Protein AF-A0A1S1Q719-F1 (afdb_monomer)

Structure (mmCIF, N/CA/C/O backbone):
data_AF-A0A1S1Q719-F1
#
_entry.id   AF-A0A1S1Q719-F1
#
loop_
_atom_site.group_PDB
_atom_site.id
_atom_site.type_symbol
_atom_site.label_atom_id
_atom_site.label_alt_id
_atom_site.label_comp_id
_atom_site.label_asym_id
_atom_site.label_entity_id
_atom_site.label_seq_id
_atom_site.pdbx_PDB_ins_code
_atom_site.Cartn_x
_atom_site.Cartn_y
_atom_site.Cartn_z
_atom_site.occupancy
_atom_site.B_iso_or_equiv
_atom_site.auth_seq_id
_atom_site.auth_comp_id
_atom_site.auth_asym_id
_atom_site.auth_atom_id
_atom_site.pdbx_PDB_model_num
ATOM 1 N N . MET A 1 1 ? -2.483 21.918 16.284 1.00 33.41 1 MET A N 1
ATOM 2 C CA . MET A 1 1 ? -2.944 20.547 15.978 1.00 33.41 1 MET A CA 1
ATOM 3 C C . MET A 1 1 ? -1.835 19.835 15.218 1.00 33.41 1 MET A C 1
ATOM 5 O O . MET A 1 1 ? -1.551 20.229 14.096 1.00 33.41 1 MET A O 1
ATOM 9 N N . ARG A 1 2 ? -1.130 18.883 15.843 1.00 32.28 2 ARG A N 1
ATOM 10 C CA . ARG A 1 2 ? -0.143 18.047 15.141 1.00 32.28 2 ARG A CA 1
ATOM 11 C C . ARG A 1 2 ? -0.907 16.904 14.478 1.00 32.28 2 ARG A C 1
ATOM 13 O O . ARG A 1 2 ? -1.387 16.027 15.182 1.00 32.28 2 ARG A O 1
ATOM 20 N N . ALA A 1 3 ? -1.009 16.913 13.153 1.00 39.56 3 ALA A N 1
ATOM 21 C CA . ALA A 1 3 ? -1.142 15.655 12.437 1.00 39.56 3 ALA A CA 1
ATOM 22 C C . ALA A 1 3 ? 0.177 14.915 12.681 1.00 39.56 3 ALA A C 1
ATOM 24 O O . ALA A 1 3 ? 1.229 15.369 12.229 1.00 39.56 3 ALA A O 1
ATOM 25 N N . ILE A 1 4 ? 0.152 13.844 13.471 1.00 45.09 4 ILE A N 1
ATOM 26 C CA . ILE A 1 4 ? 1.257 12.886 13.495 1.00 45.09 4 ILE A CA 1
ATOM 27 C C . ILE A 1 4 ? 1.149 12.157 12.153 1.00 45.09 4 ILE A C 1
ATOM 29 O O . ILE A 1 4 ? 0.524 11.112 12.046 1.00 45.09 4 ILE A O 1
ATOM 33 N N . GLY A 1 5 ? 1.634 12.801 11.089 1.00 46.22 5 GLY A N 1
ATOM 34 C CA . GLY A 1 5 ? 1.818 12.148 9.805 1.00 46.22 5 GLY A CA 1
ATOM 35 C C . GLY A 1 5 ? 2.916 11.123 10.011 1.00 46.22 5 GLY A C 1
ATOM 36 O O . GLY A 1 5 ? 4.064 11.498 10.253 1.00 46.22 5 GLY A O 1
ATOM 37 N N . THR A 1 6 ? 2.550 9.848 10.015 1.00 60.09 6 THR A N 1
ATOM 38 C CA . THR A 1 6 ? 3.505 8.746 10.034 1.00 60.09 6 THR A CA 1
ATOM 39 C C . THR A 1 6 ? 4.502 8.937 8.892 1.00 60.09 6 THR A C 1
ATOM 41 O O . THR A 1 6 ? 4.145 9.329 7.779 1.00 60.09 6 THR A O 1
ATOM 44 N N . THR A 1 7 ? 5.786 8.733 9.182 1.00 63.78 7 THR A N 1
ATOM 45 C CA . THR A 1 7 ? 6.840 8.800 8.168 1.00 63.78 7 THR A CA 1
ATOM 46 C C . THR A 1 7 ? 6.535 7.764 7.092 1.00 63.78 7 THR A C 1
ATOM 48 O O . THR A 1 7 ? 6.360 6.588 7.409 1.00 63.78 7 THR A O 1
ATOM 51 N N . ALA A 1 8 ? 6.465 8.191 5.828 1.00 67.00 8 ALA A N 1
ATOM 52 C CA . ALA A 1 8 ? 6.280 7.278 4.705 1.00 67.00 8 ALA A CA 1
ATOM 53 C C . ALA A 1 8 ? 7.333 6.161 4.771 1.00 67.00 8 ALA A C 1
ATOM 55 O O . ALA A 1 8 ? 8.533 6.436 4.836 1.00 67.00 8 ALA A O 1
ATOM 56 N N . THR A 1 9 ? 6.875 4.912 4.796 1.00 81.69 9 THR A N 1
ATOM 57 C CA . THR A 1 9 ? 7.763 3.748 4.773 1.00 81.69 9 THR A CA 1
ATOM 58 C C . THR A 1 9 ? 8.071 3.410 3.322 1.00 81.69 9 THR A C 1
ATOM 60 O O . THR A 1 9 ? 7.162 3.163 2.535 1.00 81.69 9 THR A O 1
ATOM 63 N N . THR A 1 10 ? 9.353 3.425 2.962 1.00 82.94 10 THR A N 1
ATOM 64 C CA . THR A 1 10 ? 9.815 3.074 1.615 1.00 82.94 10 THR A CA 1
ATOM 65 C C . THR A 1 10 ? 10.271 1.622 1.596 1.00 82.94 10 THR A C 1
ATOM 67 O O . THR A 1 10 ? 11.155 1.246 2.366 1.00 82.94 10 THR A O 1
ATOM 70 N N . VAL A 1 11 ? 9.712 0.825 0.687 1.00 83.81 11 VAL A N 1
ATOM 71 C CA . VAL A 1 11 ? 10.103 -0.573 0.462 1.00 83.81 11 VAL A CA 1
ATOM 72 C C . VAL A 1 11 ? 10.667 -0.706 -0.950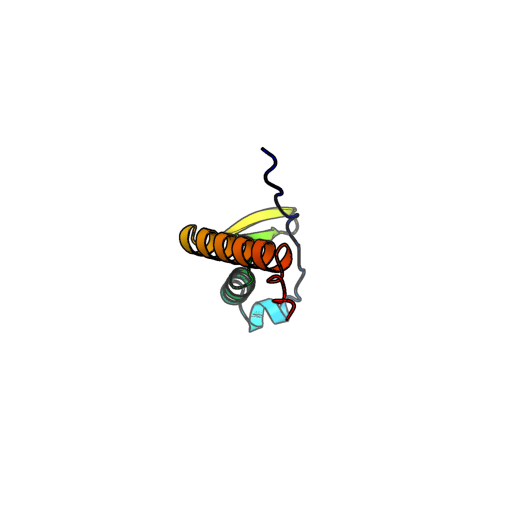 1.00 83.81 11 VAL A C 1
ATOM 74 O O . VAL A 1 11 ? 10.053 -0.247 -1.910 1.00 83.81 11 VAL A O 1
ATOM 77 N N . PHE A 1 12 ? 11.840 -1.330 -1.074 1.00 84.31 12 PHE A N 1
ATOM 78 C CA . PHE A 1 12 ? 12.450 -1.652 -2.364 1.00 84.31 12 PHE A CA 1
ATOM 79 C C . PHE A 1 12 ? 12.196 -3.123 -2.684 1.00 84.31 12 PHE A C 1
ATOM 81 O O . PHE A 1 12 ? 12.591 -3.993 -1.909 1.00 84.31 12 PHE A O 1
ATOM 88 N N . LEU A 1 13 ? 11.554 -3.389 -3.821 1.00 84.31 13 LEU A N 1
ATOM 89 C CA . LEU A 1 13 ? 11.248 -4.741 -4.287 1.00 84.31 13 LEU A CA 1
ATOM 90 C C . LEU A 1 13 ? 12.114 -5.109 -5.503 1.00 84.31 13 LEU A C 1
ATOM 92 O O . LEU A 1 13 ? 12.366 -4.247 -6.352 1.00 84.31 13 LEU A O 1
ATOM 96 N N . PRO A 1 14 ? 12.558 -6.372 -5.631 1.00 88.38 14 PRO A N 1
ATOM 97 C CA . PRO A 1 14 ? 13.201 -6.860 -6.845 1.00 88.38 14 PRO A CA 1
ATOM 98 C C . PRO A 1 14 ? 12.285 -6.725 -8.067 1.00 88.38 14 PRO A C 1
ATOM 100 O O . PRO A 1 14 ? 11.099 -7.043 -8.008 1.00 88.38 14 PRO A O 1
ATOM 103 N N . TRP A 1 15 ? 12.846 -6.339 -9.219 1.00 84.94 15 TRP A N 1
ATOM 104 C CA . TRP A 1 15 ? 12.066 -6.151 -10.451 1.00 84.94 15 TRP A CA 1
ATOM 105 C C . TRP A 1 15 ? 11.296 -7.407 -10.885 1.00 84.94 15 TRP A C 1
ATOM 107 O O . TRP A 1 15 ? 10.191 -7.306 -11.407 1.00 84.94 15 TRP A O 1
ATOM 117 N N . VAL A 1 16 ? 11.851 -8.597 -10.634 1.00 91.31 16 VAL A N 1
ATOM 118 C CA . VAL A 1 16 ? 11.183 -9.867 -10.954 1.00 91.31 16 VAL A CA 1
ATOM 119 C C . VAL A 1 16 ? 9.885 -10.056 -10.163 1.00 91.31 16 VAL A C 1
ATOM 121 O O . VAL A 1 16 ? 8.889 -10.467 -10.744 1.00 91.31 16 VAL A O 1
ATOM 124 N N . GLU A 1 17 ? 9.861 -9.685 -8.882 1.00 87.00 17 GLU A N 1
ATOM 125 C CA . GLU A 1 17 ? 8.657 -9.765 -8.043 1.00 87.00 17 GLU A CA 1
ATOM 126 C C . GLU A 1 17 ? 7.616 -8.732 -8.480 1.00 87.00 17 GLU A C 1
ATOM 128 O O . GLU A 1 17 ? 6.422 -9.023 -8.545 1.00 87.00 17 GLU A O 1
ATOM 133 N N . VAL A 1 18 ? 8.075 -7.533 -8.855 1.00 87.50 18 VAL A N 1
ATOM 134 C CA . VAL A 1 18 ? 7.205 -6.475 -9.386 1.00 87.50 18 VAL A CA 1
ATOM 135 C C . VAL A 1 18 ? 6.527 -6.908 -10.685 1.00 87.50 18 VAL A C 1
ATOM 137 O O . VAL A 1 18 ? 5.347 -6.614 -10.877 1.00 87.50 18 VAL A O 1
ATOM 140 N N . LEU A 1 19 ? 7.247 -7.602 -11.571 1.00 91.00 19 LEU A N 1
ATOM 141 C CA . LEU A 1 19 ? 6.690 -8.123 -12.820 1.00 91.00 19 LEU A CA 1
ATOM 142 C C . LEU A 1 19 ? 5.716 -9.284 -12.599 1.00 91.00 19 LEU A C 1
ATOM 144 O O . LEU A 1 19 ? 4.715 -9.356 -13.308 1.00 91.00 19 LEU A O 1
ATOM 148 N N . ASP A 1 20 ? 6.007 -10.171 -11.648 1.00 92.81 20 ASP A N 1
ATOM 149 C CA . ASP A 1 20 ? 5.185 -11.351 -11.360 1.00 92.81 20 ASP A CA 1
ATOM 150 C C . ASP A 1 20 ? 3.839 -10.972 -10.721 1.00 92.81 20 ASP A C 1
ATOM 152 O O . ASP A 1 20 ? 2.778 -11.408 -11.166 1.00 92.81 20 ASP A O 1
ATOM 156 N N . ILE A 1 21 ? 3.865 -10.087 -9.719 1.00 92.94 21 ILE A N 1
ATOM 157 C CA . ILE A 1 21 ? 2.660 -9.672 -8.984 1.00 92.94 21 ILE A CA 1
ATOM 158 C C . ILE A 1 21 ? 1.932 -8.533 -9.712 1.00 92.94 21 ILE A C 1
ATOM 160 O O . ILE A 1 21 ? 0.699 -8.484 -9.737 1.00 92.94 21 ILE A O 1
ATOM 164 N N . GLY A 1 22 ? 2.691 -7.614 -10.312 1.00 94.38 22 GLY A N 1
ATOM 165 C CA . GLY A 1 22 ? 2.197 -6.397 -10.946 1.00 94.38 22 GLY A CA 1
ATOM 166 C C . GLY A 1 22 ? 2.059 -5.218 -9.974 1.00 94.38 22 GLY A C 1
ATOM 167 O O . GLY A 1 22 ? 1.542 -5.347 -8.863 1.00 94.38 22 GLY A O 1
ATOM 168 N N . LEU A 1 23 ? 2.457 -4.021 -10.429 1.00 91.81 23 LEU A N 1
ATOM 169 C CA . LEU A 1 23 ? 2.457 -2.780 -9.632 1.00 91.81 23 LEU A CA 1
ATOM 170 C C . LEU A 1 23 ? 1.106 -2.454 -8.988 1.00 91.81 23 LEU A C 1
ATOM 172 O O . LEU A 1 23 ? 1.054 -2.003 -7.847 1.00 91.81 23 LEU A O 1
ATOM 176 N N . ARG A 1 24 ? 0.006 -2.674 -9.716 1.00 93.69 24 ARG 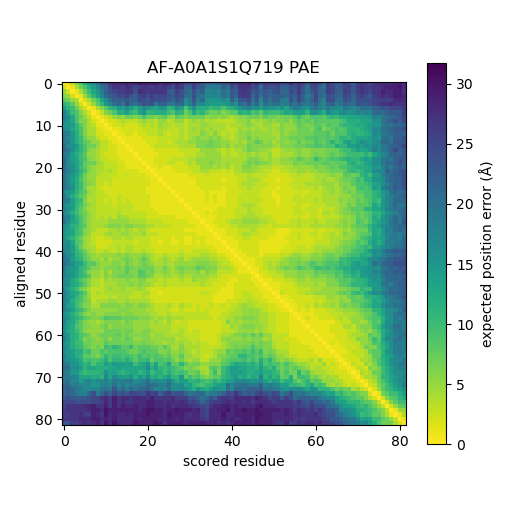A N 1
ATOM 177 C CA . ARG A 1 24 ? -1.334 -2.378 -9.206 1.00 93.69 24 ARG A CA 1
ATOM 178 C C . ARG A 1 24 ? -1.718 -3.296 -8.046 1.00 93.69 24 ARG A C 1
ATOM 180 O O . ARG A 1 24 ? -2.163 -2.796 -7.023 1.00 93.69 24 ARG A O 1
ATOM 187 N N . ASN A 1 25 ? -1.486 -4.599 -8.185 1.00 94.94 25 ASN A N 1
ATOM 188 C CA . ASN A 1 25 ? -1.791 -5.572 -7.138 1.00 94.94 25 ASN A CA 1
ATOM 189 C C . ASN A 1 25 ? -0.934 -5.329 -5.888 1.00 94.94 25 ASN A C 1
ATOM 191 O O . ASN A 1 25 ? -1.450 -5.389 -4.778 1.00 94.94 25 ASN A O 1
ATOM 195 N N . LEU A 1 26 ? 0.351 -4.996 -6.060 1.00 93.38 26 LEU A N 1
ATOM 196 C CA . LEU A 1 26 ? 1.233 -4.616 -4.950 1.00 93.38 26 LEU A CA 1
ATOM 197 C C . LEU A 1 26 ? 0.718 -3.381 -4.204 1.00 93.38 26 LEU A C 1
ATOM 199 O O . LEU A 1 26 ? 0.679 -3.365 -2.977 1.00 93.38 26 LEU A O 1
ATOM 203 N N . ALA A 1 27 ? 0.298 -2.350 -4.939 1.00 93.25 27 ALA A N 1
ATOM 204 C CA . ALA A 1 27 ? -0.239 -1.140 -4.333 1.00 93.25 27 ALA A CA 1
ATOM 205 C C . ALA A 1 27 ? -1.590 -1.383 -3.638 1.00 93.25 27 ALA A C 1
ATOM 207 O O . ALA A 1 27 ? -1.827 -0.823 -2.574 1.00 93.25 27 ALA A O 1
ATOM 208 N N . GLU A 1 28 ? -2.457 -2.232 -4.193 1.00 94.44 28 GLU A N 1
ATOM 209 C CA . GLU A 1 28 ? -3.723 -2.621 -3.557 1.00 94.44 28 GLU A CA 1
ATOM 210 C C . GLU A 1 28 ? -3.491 -3.440 -2.276 1.00 94.44 28 GLU A C 1
ATOM 212 O O . GLU A 1 28 ? -4.156 -3.187 -1.275 1.00 94.44 28 GLU A O 1
ATOM 217 N N . GLN A 1 29 ? -2.504 -4.344 -2.259 1.00 93.19 29 GLN A N 1
ATOM 218 C CA . GLN A 1 29 ? -2.094 -5.063 -1.044 1.00 93.19 29 GLN A CA 1
ATOM 219 C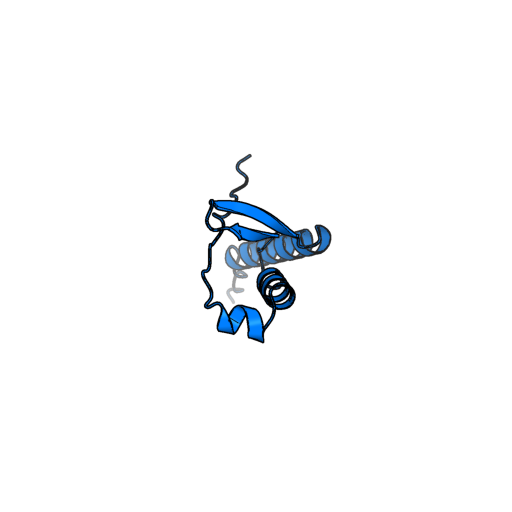 C . GLN A 1 29 ? -1.554 -4.108 0.023 1.00 93.19 29 GLN A C 1
ATOM 221 O O . GLN A 1 29 ? -1.980 -4.172 1.170 1.00 93.19 29 GLN A O 1
ATOM 226 N N . ALA A 1 30 ? -0.676 -3.176 -0.358 1.00 91.75 30 ALA A N 1
ATOM 227 C CA . ALA A 1 30 ? -0.157 -2.175 0.569 1.00 91.75 30 ALA A CA 1
ATOM 228 C C . ALA A 1 30 ? -1.262 -1.246 1.099 1.00 91.75 30 ALA A C 1
ATOM 230 O O . ALA A 1 30 ? -1.230 -0.857 2.260 1.00 91.75 30 ALA A O 1
ATOM 231 N N . LEU A 1 31 ? -2.258 -0.901 0.276 1.00 92.81 31 LEU A N 1
ATOM 232 C CA . LEU A 1 31 ? -3.422 -0.143 0.731 1.00 92.81 31 LEU A CA 1
ATOM 233 C C . LEU A 1 31 ? -4.338 -0.958 1.640 1.00 92.81 31 LEU A C 1
ATOM 235 O O . LEU A 1 31 ? -5.018 -0.357 2.456 1.00 92.81 31 LEU A O 1
ATOM 239 N N . ALA A 1 32 ? -4.388 -2.284 1.534 1.00 91.50 32 ALA A N 1
ATOM 240 C CA . ALA A 1 32 ? -5.195 -3.096 2.442 1.00 91.50 32 ALA A CA 1
ATOM 241 C C . ALA A 1 32 ? -4.674 -3.059 3.891 1.00 91.50 32 ALA A C 1
ATOM 243 O O . ALA A 1 32 ? -5.432 -3.349 4.814 1.00 91.50 32 ALA A O 1
ATOM 244 N N . GLU A 1 33 ? -3.414 -2.666 4.100 1.00 89.44 33 GLU A N 1
ATOM 245 C CA . GLU A 1 33 ? -2.840 -2.511 5.434 1.00 89.44 33 GLU A CA 1
ATOM 246 C C . GLU A 1 33 ? -3.522 -1.363 6.211 1.00 89.44 33 GLU A C 1
ATOM 248 O O . GLU A 1 33 ? -3.670 -0.243 5.686 1.00 89.44 33 GLU A O 1
ATOM 253 N N . PRO A 1 34 ? -3.927 -1.599 7.475 1.00 87.06 34 PRO A N 1
ATOM 254 C CA . PRO A 1 34 ? -4.511 -0.570 8.325 1.00 87.06 34 PRO A CA 1
ATOM 255 C C . PRO A 1 34 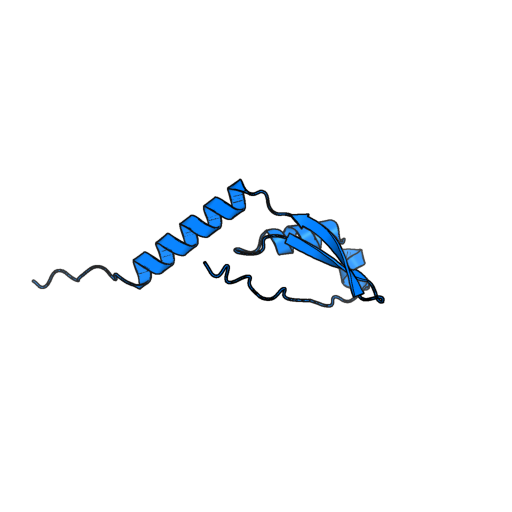? -3.574 0.627 8.504 1.00 87.06 34 PRO A C 1
ATOM 257 O O . PRO A 1 34 ? -2.379 0.484 8.766 1.00 87.06 34 PRO A O 1
ATOM 260 N N . GLY A 1 35 ? -4.119 1.836 8.371 1.00 85.94 35 GLY A N 1
ATOM 261 C CA . GLY A 1 35 ? -3.347 3.070 8.550 1.00 85.94 35 GLY A CA 1
ATOM 262 C C . GLY A 1 35 ? -2.508 3.489 7.337 1.00 85.94 35 GLY A C 1
ATOM 263 O O . GLY A 1 35 ? -1.939 4.586 7.347 1.00 85.94 35 GLY A O 1
ATOM 264 N N . VAL A 1 36 ? -2.473 2.695 6.260 1.00 90.00 36 VAL A N 1
ATOM 265 C CA . VAL A 1 36 ? -1.913 3.135 4.976 1.00 90.00 36 VAL A CA 1
ATOM 266 C C . VAL A 1 36 ? -2.955 3.956 4.217 1.00 90.00 36 VAL A C 1
ATOM 268 O O . VAL A 1 36 ? -4.009 3.462 3.824 1.00 90.00 36 VAL A O 1
ATOM 271 N N . ALA A 1 37 ? -2.655 5.237 3.994 1.00 91.88 37 ALA A N 1
ATOM 272 C CA . ALA A 1 37 ? -3.558 6.164 3.307 1.00 91.88 37 ALA A CA 1
ATOM 273 C C . ALA A 1 37 ? -3.335 6.245 1.793 1.00 91.88 37 ALA A C 1
ATOM 275 O O . ALA A 1 37 ? -4.274 6.490 1.036 1.00 91.88 37 ALA A O 1
ATOM 276 N N . SER A 1 38 ? -2.098 6.061 1.344 1.00 92.94 38 SER A N 1
ATOM 277 C CA . SER A 1 38 ? -1.723 6.192 -0.061 1.00 92.94 38 SER A CA 1
ATOM 278 C C . SER A 1 38 ? -0.441 5.435 -0.364 1.00 92.94 38 SER A C 1
ATOM 280 O O . SER A 1 38 ? 0.426 5.299 0.499 1.00 92.94 38 SER A O 1
ATOM 282 N N . VAL A 1 39 ? -0.301 5.020 -1.618 1.00 93.69 39 VAL A N 1
ATOM 283 C CA . VAL A 1 39 ? 0.917 4.431 -2.171 1.00 93.69 39 VAL A CA 1
ATOM 284 C C . VAL A 1 39 ? 1.479 5.380 -3.219 1.00 93.69 39 VAL A C 1
ATOM 286 O O . VAL A 1 39 ? 0.768 5.850 -4.113 1.00 93.69 39 VAL A O 1
ATOM 289 N N . GLU A 1 40 ? 2.774 5.648 -3.112 1.00 93.88 40 GLU A N 1
ATOM 290 C CA . GLU A 1 40 ? 3.518 6.483 -4.045 1.00 93.88 40 GLU A CA 1
ATOM 291 C C . GLU A 1 40 ? 4.631 5.668 -4.701 1.00 93.88 40 GLU A C 1
ATOM 293 O O . GLU A 1 40 ? 5.290 4.861 -4.044 1.00 93.88 40 GLU A O 1
ATOM 298 N N . LEU A 1 41 ? 4.860 5.899 -5.992 1.00 90.25 41 LEU A N 1
ATOM 299 C CA . LEU A 1 41 ? 6.004 5.346 -6.709 1.00 90.25 41 LEU A CA 1
ATOM 300 C C . LEU A 1 41 ? 7.159 6.345 -6.664 1.00 90.25 41 LEU A C 1
ATOM 302 O O . LEU A 1 41 ? 6.955 7.549 -6.846 1.00 90.25 41 LEU A O 1
ATOM 306 N N . LEU A 1 42 ? 8.361 5.826 -6.427 1.00 88.56 42 LEU A N 1
ATOM 307 C CA . LEU A 1 42 ? 9.601 6.590 -6.428 1.00 88.56 42 LEU A CA 1
ATOM 308 C C . LEU A 1 42 ? 10.426 6.188 -7.653 1.00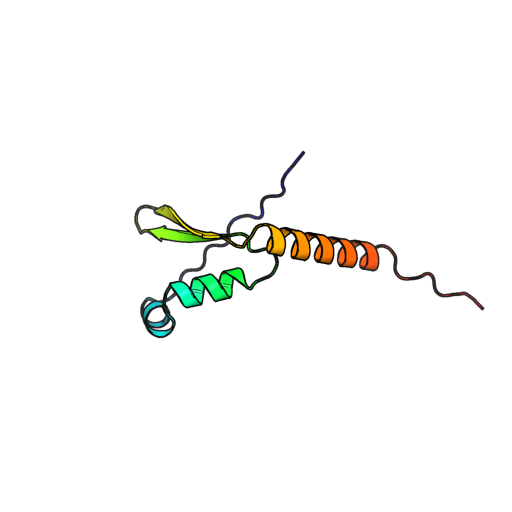 88.56 42 LEU A C 1
ATOM 310 O O . LEU A 1 42 ? 10.683 5.001 -7.846 1.00 88.56 42 LEU A O 1
ATOM 314 N N . ASP A 1 43 ? 10.830 7.160 -8.467 1.00 83.44 43 ASP A N 1
ATOM 315 C CA . ASP A 1 43 ? 11.776 6.920 -9.561 1.00 83.44 43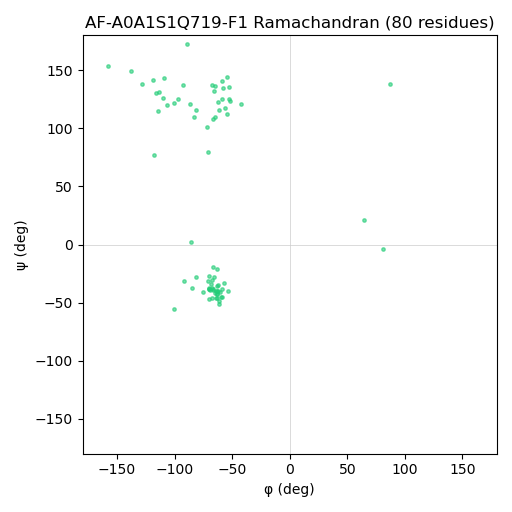 ASP A CA 1
ATOM 316 C C . ASP A 1 43 ? 13.239 7.096 -9.104 1.00 83.44 43 ASP A C 1
ATOM 318 O O . ASP A 1 43 ? 13.523 7.553 -7.991 1.00 83.44 43 ASP A O 1
ATOM 322 N N . ASP A 1 44 ? 14.189 6.760 -9.980 1.00 84.06 44 ASP A N 1
ATOM 323 C CA . ASP A 1 44 ? 15.629 6.897 -9.711 1.00 84.06 44 ASP A CA 1
ATOM 324 C C . ASP A 1 44 ? 16.069 8.360 -9.502 1.00 84.06 44 ASP A C 1
ATOM 326 O O . ASP A 1 44 ? 17.091 8.635 -8.867 1.00 84.06 44 ASP A O 1
ATOM 330 N N . CYS A 1 45 ? 15.283 9.321 -9.995 1.00 88.81 45 CYS A N 1
ATOM 331 C CA . CYS A 1 45 ? 15.473 10.753 -9.772 1.00 88.81 45 CYS A CA 1
ATOM 332 C C . CYS A 1 45 ? 14.826 11.247 -8.465 1.00 88.81 45 CYS A C 1
ATOM 334 O O . CYS A 1 45 ? 14.926 12.435 -8.147 1.00 88.81 45 CYS A O 1
ATOM 336 N N . ARG A 1 46 ? 14.220 10.347 -7.679 1.00 84.69 46 ARG A N 1
ATOM 337 C CA . ARG A 1 46 ? 13.462 10.616 -6.448 1.00 84.69 46 ARG A CA 1
ATOM 338 C C . ARG A 1 46 ? 12.192 11.443 -6.654 1.00 84.69 46 ARG A C 1
ATOM 340 O O . ARG A 1 46 ? 11.690 12.036 -5.694 1.00 84.69 46 ARG A O 1
ATOM 347 N N . SER A 1 47 ? 11.649 11.473 -7.865 1.00 86.81 47 SER A N 1
ATOM 348 C CA . SER A 1 47 ? 10.299 11.979 -8.094 1.00 86.81 47 SER A CA 1
ATOM 349 C C . SER A 1 47 ? 9.304 11.067 -7.388 1.00 86.81 47 SER A C 1
ATOM 351 O O . SER A 1 47 ? 9.416 9.844 -7.448 1.00 86.81 47 SER A O 1
ATOM 353 N N . ARG A 1 48 ? 8.327 11.675 -6.714 1.00 90.62 48 ARG A N 1
ATOM 354 C CA . ARG A 1 48 ? 7.258 10.972 -6.002 1.00 90.62 48 ARG A CA 1
ATOM 355 C C . ARG A 1 48 ? 5.967 11.115 -6.788 1.00 90.62 48 ARG A C 1
ATOM 357 O O . ARG A 1 48 ? 5.508 12.234 -7.013 1.00 90.62 48 ARG A O 1
ATOM 364 N N . ILE A 1 49 ? 5.398 9.992 -7.208 1.00 90.06 49 ILE A N 1
ATOM 365 C CA . ILE A 1 49 ? 4.159 9.954 -7.985 1.00 90.06 49 ILE A CA 1
ATOM 366 C C . ILE A 1 49 ? 3.094 9.278 -7.132 1.00 90.06 49 ILE A C 1
ATOM 368 O O . ILE A 1 49 ? 3.208 8.091 -6.832 1.00 90.06 49 ILE A O 1
ATOM 372 N N . LEU A 1 50 ? 2.051 10.024 -6.760 1.00 93.31 50 LEU A N 1
ATOM 373 C CA . LEU A 1 50 ? 0.873 9.450 -6.114 1.00 93.31 50 LEU A CA 1
ATOM 374 C C . LEU A 1 50 ? 0.221 8.453 -7.072 1.00 93.31 50 LEU A C 1
ATOM 376 O O . LEU A 1 50 ? -0.240 8.840 -8.145 1.00 93.31 50 LEU A O 1
ATOM 380 N N . PHE A 1 51 ? 0.215 7.179 -6.689 1.00 94.62 51 PHE A N 1
ATOM 381 C CA . PHE A 1 51 ? -0.240 6.101 -7.556 1.00 94.62 51 PHE A CA 1
ATOM 382 C C . PHE A 1 51 ? -1.659 5.671 -7.211 1.00 94.62 51 PHE A C 1
ATOM 384 O O . PHE A 1 51 ? -2.535 5.724 -8.071 1.00 94.62 51 PHE A O 1
ATOM 391 N N . LEU A 1 52 ? -1.900 5.308 -5.950 1.00 95.50 52 LEU A N 1
ATOM 392 C CA . LEU A 1 52 ? -3.228 4.976 -5.441 1.00 95.50 52 LEU A CA 1
ATOM 393 C C . LEU A 1 52 ? -3.441 5.595 -4.059 1.00 95.50 52 LEU A C 1
ATOM 395 O O . LEU A 1 52 ? -2.509 5.723 -3.264 1.00 95.50 52 LEU A O 1
ATOM 399 N N . THR A 1 53 ? -4.693 5.923 -3.764 1.00 95.81 53 THR A N 1
ATOM 400 C CA . THR A 1 53 ? -5.121 6.484 -2.480 1.00 95.81 53 THR A CA 1
ATOM 401 C C . THR A 1 53 ? -6.284 5.663 -1.956 1.00 95.81 53 THR A C 1
ATOM 403 O O . THR A 1 53 ? -7.185 5.311 -2.722 1.00 95.81 53 THR A O 1
ATOM 406 N N . LYS A 1 54 ? -6.282 5.374 -0.654 1.00 93.38 54 LYS A N 1
ATOM 407 C CA . LYS A 1 54 ? -7.418 4.736 0.006 1.00 93.38 54 LYS A CA 1
ATOM 408 C C . LYS A 1 54 ? -8.607 5.713 0.027 1.00 93.38 54 LYS A C 1
ATOM 410 O O . LYS A 1 54 ? -8.403 6.901 0.301 1.00 93.38 54 LYS A O 1
ATOM 415 N N . PRO A 1 55 ? -9.838 5.255 -0.254 1.00 92.94 55 PRO A N 1
ATOM 416 C CA . PRO A 1 55 ? -11.028 6.083 -0.104 1.00 92.94 55 PRO A CA 1
ATOM 417 C C . PRO A 1 55 ? -11.144 6.676 1.310 1.00 92.94 55 PRO A C 1
ATOM 419 O O . PRO A 1 55 ? -10.747 6.063 2.304 1.00 92.94 55 PRO A O 1
ATOM 422 N N . ALA A 1 56 ? -11.648 7.908 1.398 1.00 88.81 56 ALA A N 1
ATOM 423 C CA . ALA A 1 56 ? -11.652 8.673 2.646 1.00 88.81 56 ALA A CA 1
ATOM 424 C C . ALA A 1 56 ? -12.586 8.084 3.717 1.00 88.81 56 ALA A C 1
ATOM 426 O O . ALA A 1 56 ? -12.304 8.214 4.906 1.00 88.81 56 ALA A O 1
ATOM 427 N N . ASP A 1 57 ? -13.670 7.451 3.282 1.00 91.50 57 ASP A N 1
ATOM 428 C CA . ASP A 1 57 ? -14.627 6.694 4.086 1.00 91.50 57 ASP A CA 1
ATOM 429 C C . ASP A 1 57 ? -13.955 5.502 4.773 1.00 91.50 57 ASP A C 1
ATOM 431 O O . ASP A 1 57 ? -13.974 5.428 6.000 1.00 91.50 57 ASP A O 1
ATOM 435 N N . VAL A 1 58 ? -13.231 4.668 4.021 1.00 89.88 58 VAL A N 1
ATOM 436 C CA . VAL A 1 58 ? -12.492 3.523 4.585 1.00 89.88 58 VAL A CA 1
ATOM 437 C C . VAL A 1 58 ? -11.439 3.993 5.598 1.00 89.88 58 VAL A C 1
ATOM 439 O O . VAL A 1 58 ? -11.305 3.435 6.684 1.00 89.88 58 VAL A O 1
ATOM 442 N N . LEU A 1 59 ? -10.726 5.086 5.300 1.00 88.06 59 LEU A N 1
ATOM 443 C CA . LEU A 1 59 ? -9.759 5.668 6.240 1.00 88.06 59 LEU A CA 1
ATOM 444 C C . LEU A 1 59 ? -10.393 6.245 7.509 1.00 88.06 59 LEU A C 1
ATOM 446 O O . LEU A 1 59 ? -9.698 6.400 8.515 1.00 88.06 59 LEU A O 1
ATOM 450 N N . ALA A 1 60 ? -11.646 6.690 7.450 1.00 86.88 60 ALA A N 1
ATOM 451 C CA . ALA A 1 60 ? -12.354 7.189 8.622 1.00 86.88 60 ALA A CA 1
ATOM 452 C C . ALA A 1 60 ? -12.782 6.025 9.523 1.00 86.88 60 ALA A C 1
ATOM 454 O O . ALA A 1 60 ? -12.606 6.114 10.737 1.00 86.88 60 ALA A O 1
ATOM 455 N N . GLU A 1 61 ? -13.256 4.931 8.926 1.00 88.75 61 GLU A N 1
ATOM 456 C CA . GLU A 1 61 ? -13.617 3.699 9.634 1.00 88.75 61 GLU A CA 1
ATOM 457 C C . GLU A 1 61 ? -12.412 3.083 10.356 1.00 88.75 61 GLU A C 1
ATOM 459 O O . GLU A 1 61 ? -12.485 2.839 11.559 1.00 88.75 61 GLU A O 1
ATOM 464 N N . GLU A 1 62 ? -11.268 2.933 9.679 1.00 89.38 62 GLU A N 1
ATOM 465 C CA . GLU A 1 62 ? -10.038 2.410 10.302 1.00 89.38 62 GLU A CA 1
ATOM 466 C C . GLU A 1 62 ? -9.573 3.264 11.489 1.00 89.38 62 GLU A C 1
ATOM 468 O O . GLU A 1 62 ? -9.112 2.745 12.505 1.00 89.38 62 GLU A O 1
ATOM 473 N N . ARG A 1 63 ? -9.709 4.591 11.381 1.00 86.25 63 ARG A N 1
ATOM 474 C CA . ARG A 1 63 ? -9.342 5.511 12.464 1.00 86.25 63 ARG A CA 1
ATOM 475 C C . ARG A 1 63 ? -10.281 5.410 13.657 1.00 86.25 63 ARG A C 1
ATOM 477 O O . ARG A 1 63 ? -9.806 5.504 14.785 1.00 86.25 63 ARG A O 1
ATOM 484 N N . ALA A 1 64 ? -11.579 5.243 13.418 1.00 86.69 64 ALA A N 1
ATOM 485 C CA . ALA A 1 64 ? -12.546 5.038 14.489 1.00 86.69 64 ALA A CA 1
ATOM 486 C C . ALA A 1 64 ? -12.266 3.721 15.229 1.00 86.69 64 ALA A C 1
ATOM 488 O O . ALA 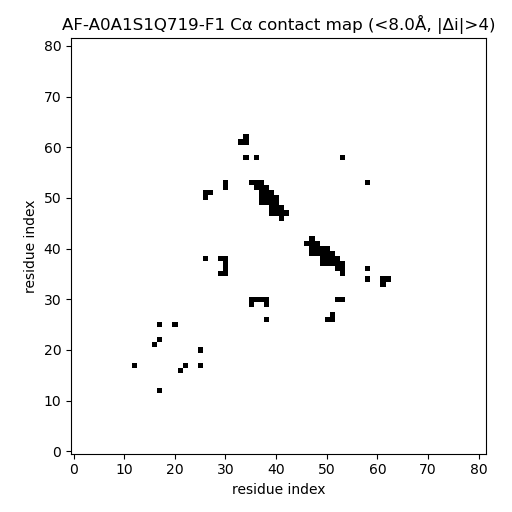A 1 64 ? -12.165 3.728 16.453 1.00 86.69 64 ALA A O 1
ATOM 489 N N . ALA A 1 65 ? -12.027 2.632 14.491 1.00 85.38 65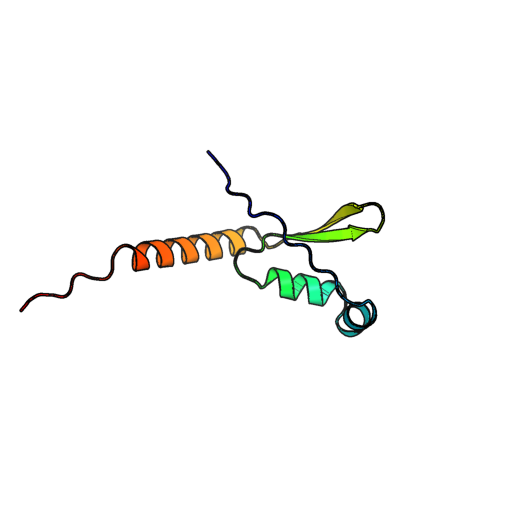 ALA A N 1
ATOM 490 C CA . ALA A 1 65 ? -11.686 1.334 15.071 1.00 85.38 65 ALA A CA 1
ATOM 491 C C . ALA A 1 65 ? -10.411 1.397 15.934 1.00 85.38 65 ALA A C 1
ATOM 493 O O . ALA A 1 65 ? -10.410 0.934 17.072 1.00 85.38 65 ALA A O 1
ATOM 494 N N . ALA A 1 66 ? -9.354 2.055 15.447 1.00 83.25 66 ALA A N 1
ATOM 495 C CA . ALA A 1 66 ? -8.117 2.223 16.212 1.00 83.25 66 ALA A CA 1
ATOM 496 C C . ALA A 1 66 ? -8.319 3.023 17.518 1.00 83.25 66 ALA A C 1
ATOM 498 O O . ALA A 1 66 ? -7.684 2.731 18.528 1.00 83.25 66 ALA A O 1
ATOM 499 N N . GLN A 1 67 ? -9.217 4.017 17.520 1.00 81.69 67 GLN A N 1
ATOM 500 C CA . GLN A 1 67 ? -9.549 4.785 18.726 1.00 81.69 67 GLN A CA 1
ATOM 501 C C . GLN A 1 67 ? -10.337 3.965 19.750 1.00 81.69 67 GLN A C 1
ATOM 503 O O . GLN A 1 67 ? -10.130 4.135 20.950 1.00 81.69 67 GLN A O 1
ATOM 508 N N . GLU A 1 68 ? -11.241 3.095 19.299 1.00 77.81 68 GLU A N 1
ATOM 509 C CA . GLU A 1 68 ? -11.986 2.194 20.183 1.00 77.81 68 GLU A CA 1
ATOM 510 C C . GLU A 1 68 ? -11.054 1.181 20.860 1.00 77.81 68 GLU A C 1
ATOM 512 O O . GLU A 1 68 ? -11.169 0.953 22.066 1.00 77.81 68 GLU A O 1
ATOM 517 N N . GLU A 1 69 ? -10.088 0.628 20.122 1.00 73.88 69 GLU A N 1
ATOM 518 C CA . GLU A 1 69 ? -9.072 -0.275 20.675 1.00 73.88 69 GLU A CA 1
ATOM 519 C C . GLU A 1 69 ? -8.173 0.420 21.708 1.00 73.88 69 GLU A C 1
ATOM 521 O O . GLU A 1 69 ? -7.918 -0.140 22.776 1.00 73.88 69 GLU A O 1
ATOM 526 N N . GLU A 1 70 ? -7.734 1.654 21.434 1.00 72.38 70 GLU A N 1
ATOM 527 C CA . GLU A 1 70 ? -6.926 2.449 22.369 1.00 72.38 70 GLU A CA 1
ATOM 528 C C . GLU A 1 70 ? -7.702 2.753 23.664 1.00 72.38 70 GLU A C 1
ATOM 530 O O . GLU A 1 70 ? -7.180 2.569 24.765 1.00 72.38 70 GLU A O 1
ATOM 535 N N . GLN A 1 71 ? -8.984 3.113 23.554 1.00 68.25 71 GLN A N 1
ATOM 536 C CA . GLN A 1 71 ? -9.853 3.361 24.710 1.00 68.25 71 GLN A CA 1
ATOM 537 C C . GLN A 1 71 ? -10.139 2.090 25.521 1.00 68.25 71 GLN A C 1
ATOM 539 O O . GLN A 1 71 ? -10.174 2.135 26.754 1.00 68.25 71 GLN A O 1
ATOM 544 N N . ALA A 1 72 ? -10.328 0.950 24.852 1.00 68.31 72 ALA A N 1
ATOM 545 C CA . ALA A 1 72 ? -10.522 -0.340 25.508 1.00 68.31 72 ALA A CA 1
ATOM 546 C C . ALA A 1 72 ? -9.250 -0.824 26.227 1.00 68.31 72 ALA A C 1
ATOM 548 O O . ALA A 1 72 ? -9.341 -1.444 27.289 1.00 68.31 72 ALA A O 1
ATOM 549 N N . ALA A 1 73 ? -8.068 -0.520 25.684 1.00 68.81 73 ALA A N 1
ATOM 550 C CA . ALA A 1 73 ? -6.789 -0.813 26.324 1.00 68.81 73 ALA A CA 1
ATOM 551 C C . ALA A 1 73 ? -6.514 0.086 27.547 1.00 68.81 73 ALA A C 1
ATOM 553 O O . ALA A 1 73 ? -5.875 -0.363 28.500 1.00 68.81 73 ALA A O 1
ATOM 554 N N . GLU A 1 74 ? -7.006 1.330 27.546 1.00 62.62 74 GLU A N 1
ATOM 555 C CA . GLU A 1 74 ? -6.824 2.287 28.648 1.00 62.62 74 GLU A CA 1
ATOM 556 C C . GLU A 1 74 ? -7.819 2.074 29.811 1.00 62.62 74 GLU A C 1
ATOM 558 O O . GLU A 1 74 ? -7.478 2.323 30.969 1.00 62.62 74 GLU A O 1
ATOM 563 N N . HIS A 1 75 ? -9.014 1.533 29.543 1.00 57.34 75 HIS A N 1
ATOM 564 C CA . HIS A 1 75 ? -9.986 1.110 30.561 1.00 57.34 75 HIS A CA 1
ATOM 565 C C . HIS A 1 75 ? -10.264 -0.404 30.493 1.00 57.34 75 HIS A C 1
ATOM 567 O O . HIS A 1 75 ? -11.340 -0.817 30.044 1.00 57.34 75 HIS A O 1
ATOM 573 N N . PRO A 1 76 ? -9.361 -1.268 30.997 1.00 54.50 76 PRO A N 1
ATOM 574 C CA . PRO A 1 76 ? -9.731 -2.652 31.245 1.00 54.50 76 PRO A CA 1
ATOM 575 C C . PRO A 1 76 ? -10.846 -2.652 32.297 1.00 54.50 76 PRO A C 1
ATOM 577 O O . PRO A 1 76 ? -10.696 -2.076 33.376 1.00 54.50 76 PRO A O 1
ATOM 580 N N . ALA A 1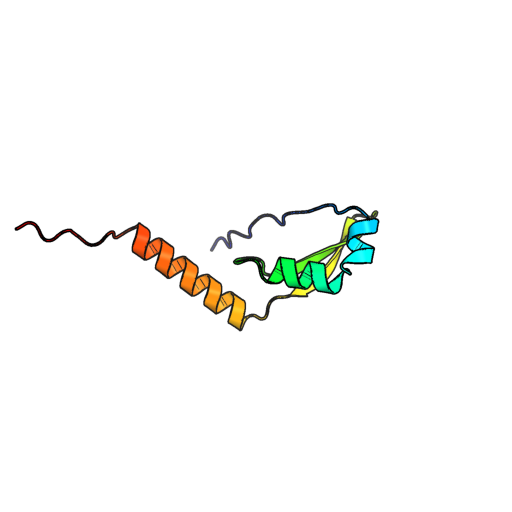 77 ? -11.989 -3.244 31.945 1.00 58.03 77 ALA A N 1
ATOM 581 C CA . ALA A 1 77 ? -13.175 -3.318 32.786 1.00 58.03 77 ALA A CA 1
ATOM 582 C C . ALA A 1 77 ? -12.800 -3.637 34.242 1.00 58.03 77 ALA A C 1
ATOM 584 O O . ALA A 1 77 ? -12.175 -4.661 34.516 1.00 58.03 77 ALA A O 1
ATOM 585 N N . ALA A 1 78 ? -13.176 -2.744 35.162 1.00 56.59 78 ALA A N 1
ATOM 586 C CA . ALA A 1 78 ? -13.009 -2.959 36.589 1.00 56.59 78 ALA A CA 1
ATOM 587 C C . ALA A 1 78 ? -13.678 -4.286 36.970 1.00 56.59 78 ALA A C 1
ATOM 589 O O . ALA A 1 78 ? -14.899 -4.435 36.882 1.00 56.59 78 ALA A O 1
ATOM 590 N N . GLU A 1 79 ? -12.854 -5.259 37.349 1.00 56.19 79 GLU A N 1
ATOM 591 C CA . GLU A 1 79 ? -13.280 -6.541 37.890 1.00 56.19 79 GLU A CA 1
ATOM 592 C C . GLU A 1 79 ? -14.235 -6.280 39.070 1.00 56.19 79 GLU A C 1
ATOM 594 O O . GLU A 1 79 ? -13.879 -5.524 39.982 1.00 56.19 79 GLU A O 1
ATOM 599 N N . PRO A 1 80 ? -15.464 -6.832 39.081 1.00 53.19 80 PRO A N 1
ATOM 600 C CA . PRO A 1 80 ? -16.360 -6.632 40.205 1.00 53.19 80 PRO A CA 1
ATOM 601 C C . PRO A 1 80 ? -15.818 -7.438 41.386 1.00 53.19 80 PRO A C 1
ATOM 603 O O . PRO A 1 80 ? -15.988 -8.658 41.453 1.00 53.19 80 PRO A O 1
ATOM 606 N N . ALA A 1 81 ? -15.148 -6.744 42.308 1.00 56.72 81 ALA A N 1
ATOM 607 C CA . ALA A 1 81 ? -14.755 -7.293 43.597 1.00 56.72 81 ALA A CA 1
ATOM 608 C C . ALA A 1 81 ? -16.011 -7.816 44.314 1.00 56.72 81 ALA A C 1
ATOM 610 O O . ALA A 1 81 ? -16.955 -7.062 44.563 1.00 56.72 81 ALA A O 1
ATOM 611 N N . ARG A 1 82 ? -16.030 -9.129 44.558 1.00 59.12 82 ARG A N 1
ATOM 612 C CA . ARG A 1 82 ? -17.060 -9.828 45.334 1.00 59.12 82 ARG A CA 1
ATOM 613 C C . ARG A 1 82 ? -16.865 -9.625 46.828 1.00 59.12 82 ARG A C 1
ATOM 615 O O . ARG A 1 82 ? -15.691 -9.589 47.258 1.00 59.12 82 ARG A O 1
#

Solvent-accessible surface area (backbone atoms only — not comparable to full-atom values): 5371 Å² total; per-residue (Å²): 135,83,79,83,72,74,77,84,82,86,83,90,75,60,68,69,57,44,66,72,66,30,68,66,55,52,45,52,55,55,47,68,40,87,91,41,57,63,40,66,49,72,51,98,87,66,51,78,41,85,70,50,68,54,58,68,67,62,57,48,52,55,51,51,52,54,50,52,53,53,51,48,69,74,54,66,78,79,74,80,82,127

Radius of gyration: 18.28 Å; Cα contacts (8 Å, |Δi|>4): 48; chains: 1; bounding box: 33×32×58 Å

Foldseek 3Di:
DDPPPPDDDDDDDDPVVCVVCPPVNVQVVQLVDQPDAFDWDQDPVRDTHTDDGDDPVVNVVSVVVVVVVVVCVVCVDDDPDD

Organism: NCBI:txid2599596

Sequence (82 aa):
MRAIGTTATTVFLPWVEVLDIGLRNLAEQALAEPGVASVELLDDCRSRILFLTKPADVLAEERAAAQEEEQAAEHPAAEPAR

Mean predicted aligned error: 9.55 Å

pLDDT: mean 80.65, std 15.9, range [32.28, 95.81]

Nearest PDB structures (foldseek):
  2zwk-assembly2_F-5  TM=4.626E-01  e=6.867E-01  Escherichia coli O157:H7 str. EDL933
  1f02-assembly1_T  TM=4.889E-01  e=1.290E+00  Escherichia coli
  2zqk-assembly1_N  TM=3.174E-01  e=6.403E-01  Escherichia coli O157:H7
  2jzx-assembly1_A  TM=3.918E-01  e=2.785E+00  Homo sapiens

Secondary structure (DSSP, 8-state):
-----PPPPP----HHHHHHH-HHHHHHHHHHSTT--EEEEE-TT--EEEEEE--HHHHHHHHHHHHHHHHHHHS-------